Protein AF-T1C297-F1 (afdb_monomer)

Secondary structure (DSSP, 8-state):
----HHHHHHHHHHHHHHHHHHHHHHGGGG---S-EEEEEEE--TTS-EEEEEEETTT--EEEEEEESSS-HHHHHHHHHHHHHHH---SEEE--S-HHHHHHTT-

Structure (mmCIF, N/CA/C/O backbone):
data_AF-T1C297-F1
#
_entry.id   AF-T1C297-F1
#
loop_
_atom_site.group_PDB
_atom_site.id
_atom_site.type_symbol
_atom_site.label_atom_id
_atom_site.label_alt_id
_atom_site.label_comp_id
_atom_site.label_asym_id
_atom_site.label_entity_id
_atom_site.label_seq_id
_atom_site.pdbx_PDB_ins_code
_atom_site.Cartn_x
_atom_site.Cartn_y
_atom_site.Cartn_z
_atom_site.occupancy
_atom_site.B_iso_or_equiv
_atom_site.auth_seq_id
_atom_site.auth_comp_id
_atom_site.auth_asym_id
_atom_site.auth_atom_id
_atom_site.pdbx_PDB_model_num
ATOM 1 N N . ILE A 1 1 ? -33.488 -10.404 14.036 1.00 77.75 1 ILE A N 1
ATOM 2 C CA . ILE A 1 1 ? -32.260 -10.655 14.831 1.00 77.75 1 ILE A CA 1
ATOM 3 C C . ILE A 1 1 ? -31.894 -9.340 15.504 1.00 77.75 1 ILE A C 1
ATOM 5 O O . ILE A 1 1 ? -31.797 -8.350 14.793 1.00 77.75 1 ILE A O 1
ATOM 9 N N . SER A 1 2 ? -31.773 -9.304 16.834 1.00 90.38 2 SER A N 1
ATOM 10 C CA . SER A 1 2 ? -31.253 -8.130 17.550 1.00 90.38 2 SER A CA 1
ATOM 11 C C . SER A 1 2 ? -29.755 -8.329 17.763 1.00 90.38 2 SER A C 1
ATOM 13 O O . SER A 1 2 ? -29.350 -9.350 18.316 1.00 90.38 2 SER A O 1
ATOM 15 N N . ILE A 1 3 ? -28.936 -7.402 17.273 1.00 94.25 3 ILE A N 1
ATOM 16 C CA . ILE A 1 3 ? -27.478 -7.429 17.402 1.00 94.25 3 ILE A CA 1
ATOM 17 C C . ILE A 1 3 ? -27.027 -6.074 17.945 1.00 94.25 3 ILE A C 1
ATOM 19 O O . ILE A 1 3 ? -27.506 -5.034 17.496 1.00 94.25 3 ILE A O 1
ATOM 23 N N . SER A 1 4 ? -26.141 -6.072 18.943 1.00 96.62 4 SER A N 1
ATOM 24 C CA . SER A 1 4 ? -25.607 -4.823 19.485 1.00 96.62 4 SER A CA 1
ATOM 25 C C . SER A 1 4 ? -24.627 -4.186 18.502 1.00 96.62 4 SER A C 1
ATOM 27 O O . SER A 1 4 ? -23.928 -4.883 17.764 1.00 96.62 4 SER A O 1
ATOM 29 N N . THR A 1 5 ? -24.516 -2.860 18.539 1.00 97.25 5 THR A N 1
ATOM 30 C CA . THR A 1 5 ? -23.506 -2.113 17.773 1.00 97.25 5 THR A CA 1
ATOM 31 C C . THR A 1 5 ? -22.095 -2.627 18.059 1.00 97.25 5 THR A C 1
ATOM 33 O O . THR A 1 5 ? -21.335 -2.869 17.130 1.00 97.25 5 THR A O 1
ATOM 36 N N . GLY A 1 6 ? -21.779 -2.930 19.324 1.00 97.19 6 GLY A N 1
ATOM 37 C CA . GLY A 1 6 ? -20.495 -3.526 19.699 1.00 97.19 6 GLY A CA 1
ATOM 38 C C . GLY A 1 6 ? -20.239 -4.890 19.046 1.00 97.19 6 GLY A C 1
ATOM 39 O O . GLY A 1 6 ? -19.116 -5.174 18.627 1.00 97.19 6 GLY A O 1
ATOM 40 N N . LYS A 1 7 ? -21.274 -5.730 18.891 1.00 96.69 7 LYS A N 1
ATOM 41 C CA . LYS A 1 7 ? -21.128 -7.013 18.191 1.00 96.69 7 LYS A CA 1
ATOM 42 C C . LYS A 1 7 ? -20.935 -6.819 16.686 1.00 96.69 7 LYS A C 1
ATOM 44 O O . LYS A 1 7 ? -20.137 -7.552 16.108 1.00 96.69 7 LYS A O 1
ATOM 49 N N . ILE A 1 8 ? -21.595 -5.831 16.076 1.00 96.88 8 ILE A N 1
ATOM 50 C CA . ILE A 1 8 ? -21.344 -5.446 14.678 1.00 96.88 8 ILE A CA 1
ATOM 51 C C . ILE A 1 8 ? -19.878 -5.022 14.516 1.00 96.88 8 ILE A C 1
ATOM 53 O O . ILE A 1 8 ? -19.171 -5.624 13.715 1.00 96.88 8 ILE A O 1
ATOM 57 N N . SER A 1 9 ? -19.385 -4.081 15.329 1.00 97.31 9 SER A N 1
ATOM 58 C CA . SER A 1 9 ? -17.996 -3.600 15.258 1.00 97.31 9 SER A CA 1
ATOM 59 C C . SER A 1 9 ? -16.972 -4.725 15.423 1.00 97.31 9 SER A C 1
ATOM 61 O O . SER A 1 9 ? -15.992 -4.789 14.683 1.00 97.31 9 SER A O 1
ATOM 63 N N . SER A 1 10 ? -17.209 -5.644 16.366 1.00 97.56 10 SER A N 1
ATOM 64 C CA . SER A 1 10 ? -16.339 -6.804 16.579 1.00 97.56 10 SER A CA 1
ATOM 65 C C . SER A 1 10 ? -16.275 -7.713 15.350 1.00 97.56 10 SER A C 1
ATOM 67 O O . SER A 1 10 ? -15.181 -8.124 14.970 1.00 97.56 10 SER A O 1
ATOM 69 N N . LEU A 1 11 ? -17.417 -8.006 14.721 1.00 96.94 11 LEU A N 1
ATOM 70 C CA . LEU A 1 11 ? -17.470 -8.850 13.526 1.00 96.94 11 LEU A CA 1
ATOM 71 C C . LEU A 1 11 ? -16.851 -8.154 12.309 1.00 96.94 11 LEU A C 1
ATOM 73 O O . LEU A 1 11 ? -16.124 -8.794 11.554 1.00 96.94 11 LEU A O 1
ATOM 77 N N . SER A 1 12 ? -17.077 -6.848 12.141 1.00 97.06 12 SER A N 1
ATOM 78 C CA . SER A 1 12 ? -16.441 -6.055 11.084 1.00 97.06 12 SER A CA 1
ATOM 79 C C . SER A 1 12 ? -14.918 -6.072 11.213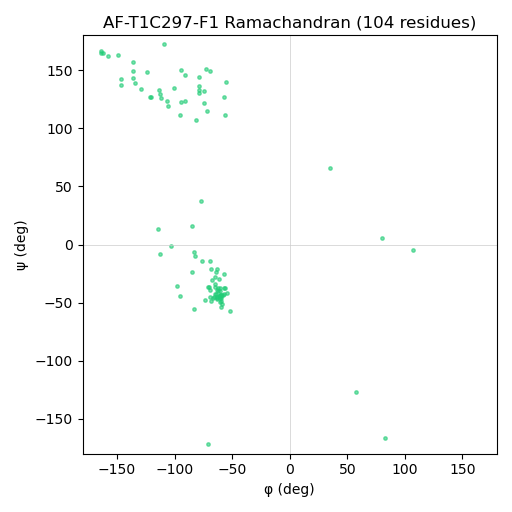 1.00 97.06 12 SER A C 1
ATOM 81 O O . SER A 1 12 ? -14.226 -6.327 10.231 1.00 97.06 12 SER A O 1
ATOM 83 N N . LYS A 1 13 ? -14.385 -5.876 12.427 1.00 96.44 13 LYS A N 1
ATOM 84 C CA . LYS A 1 13 ? -12.937 -5.934 12.674 1.00 96.44 13 LYS A CA 1
ATOM 85 C C . LYS A 1 13 ? -12.371 -7.327 12.410 1.00 96.44 13 LYS A C 1
ATOM 87 O O . LYS A 1 13 ? -11.321 -7.451 11.790 1.00 96.44 13 LYS A O 1
ATOM 92 N N . GLU A 1 14 ? -13.067 -8.373 12.852 1.00 97.56 14 GLU A N 1
ATOM 93 C CA . GLU A 1 14 ? -12.652 -9.752 12.593 1.00 97.56 14 GLU A CA 1
ATOM 94 C C . GLU A 1 14 ? -12.604 -10.060 11.090 1.00 97.56 14 GLU A C 1
ATOM 96 O O . GLU A 1 14 ? -11.627 -10.640 10.616 1.00 97.56 14 GLU A O 1
ATOM 101 N N . PHE A 1 15 ? -13.622 -9.641 10.335 1.00 97.62 15 PHE A N 1
ATOM 102 C CA . PHE A 1 15 ? -13.643 -9.788 8.883 1.00 97.62 15 PHE A CA 1
ATOM 103 C C . PHE A 1 15 ? -12.457 -9.074 8.228 1.00 97.62 15 PHE A C 1
ATOM 105 O O . PHE A 1 15 ? -11.729 -9.709 7.471 1.00 97.62 15 PHE A O 1
ATOM 112 N N . LEU A 1 16 ? -12.229 -7.796 8.553 1.00 94.94 16 LEU A N 1
ATOM 113 C CA . LEU A 1 16 ? -11.142 -7.005 7.968 1.00 94.94 16 LEU A CA 1
ATOM 114 C C . LEU A 1 16 ? -9.770 -7.624 8.248 1.00 94.94 16 LEU A C 1
ATOM 116 O O . LEU A 1 16 ? -8.965 -7.752 7.333 1.00 94.94 16 LEU A O 1
ATOM 120 N N . LEU A 1 17 ? -9.524 -8.078 9.481 1.00 95.25 17 LEU A N 1
ATOM 121 C CA . LEU A 1 17 ? -8.267 -8.740 9.839 1.00 95.25 17 LEU A CA 1
ATOM 122 C C . LEU A 1 17 ? -8.073 -10.045 9.062 1.00 95.25 17 LEU A C 1
ATOM 124 O O . LEU A 1 17 ? -6.999 -10.286 8.517 1.00 95.25 17 LEU A O 1
ATOM 128 N N . ARG A 1 18 ? -9.111 -10.885 8.978 1.00 97.44 18 ARG A N 1
ATOM 129 C CA . ARG A 1 18 ? -9.045 -12.144 8.220 1.00 97.44 18 ARG A CA 1
ATOM 130 C C . ARG A 1 18 ? -8.824 -11.886 6.732 1.00 97.44 18 ARG A C 1
ATOM 132 O O . ARG A 1 18 ? -7.980 -12.548 6.134 1.00 97.44 18 ARG A O 1
ATOM 139 N N . PHE A 1 19 ? -9.554 -10.930 6.160 1.00 95.44 19 PHE A N 1
ATOM 140 C CA . PHE A 1 19 ? -9.414 -10.526 4.766 1.00 95.44 19 PHE A CA 1
ATOM 141 C C . PHE A 1 19 ? -8.000 -10.018 4.484 1.00 95.44 19 PHE A C 1
ATOM 143 O O . PHE A 1 19 ? -7.356 -10.528 3.575 1.00 95.44 19 PHE A O 1
ATOM 150 N N . TYR A 1 20 ? -7.473 -9.117 5.318 1.00 94.50 20 TYR A N 1
ATOM 151 C CA . TYR A 1 20 ? -6.115 -8.594 5.181 1.00 94.50 20 TYR A CA 1
ATOM 152 C C . TYR A 1 20 ? -5.050 -9.693 5.277 1.00 94.50 20 TYR A C 1
ATOM 154 O O . TYR A 1 20 ? -4.146 -9.751 4.450 1.00 94.50 20 TYR A O 1
ATOM 162 N N . CYS A 1 21 ? -5.170 -10.627 6.228 1.00 95.62 21 CYS A N 1
ATOM 163 C CA . CYS A 1 21 ? -4.234 -11.749 6.328 1.00 95.62 21 CYS A CA 1
ATOM 164 C C . CYS A 1 21 ? -4.252 -12.654 5.089 1.00 95.62 21 CYS A C 1
ATOM 166 O O . CYS A 1 21 ? -3.200 -13.140 4.675 1.00 95.62 21 CYS A O 1
ATOM 168 N N . ILE A 1 22 ? -5.435 -12.915 4.523 1.00 96.38 22 ILE A N 1
ATOM 169 C CA . ILE A 1 22 ? -5.574 -13.712 3.298 1.00 96.38 22 ILE A CA 1
ATOM 170 C C . ILE A 1 22 ? -4.988 -12.940 2.116 1.00 96.38 22 ILE A C 1
ATOM 172 O O . ILE A 1 22 ? -4.153 -13.493 1.409 1.00 96.38 22 ILE A O 1
ATOM 176 N N . HIS A 1 23 ? -5.360 -11.667 1.956 1.00 94.81 23 HIS A N 1
ATOM 177 C CA . HIS A 1 23 ? -4.833 -10.772 0.926 1.00 94.81 23 HIS A CA 1
ATOM 178 C C . HIS A 1 23 ? -3.306 -10.761 0.945 1.00 94.81 23 HIS A C 1
ATOM 180 O O . HIS A 1 23 ? -2.685 -11.185 -0.021 1.00 94.81 23 HIS A O 1
ATOM 186 N N . ARG A 1 24 ? -2.695 -10.427 2.091 1.00 93.44 24 ARG A N 1
ATOM 187 C CA . ARG A 1 24 ? -1.234 -10.382 2.274 1.00 93.44 24 ARG A CA 1
ATOM 188 C C . ARG A 1 24 ? -0.546 -11.711 1.957 1.00 93.44 24 ARG A C 1
ATOM 190 O O . ARG A 1 24 ? 0.541 -11.717 1.389 1.00 93.44 24 ARG A O 1
ATOM 197 N N . ARG A 1 25 ? -1.162 -12.848 2.302 1.00 95.38 25 ARG A N 1
ATOM 198 C CA . ARG A 1 25 ? -0.610 -14.182 2.002 1.00 95.38 25 ARG A CA 1
ATOM 199 C C . ARG A 1 25 ? -0.600 -14.491 0.504 1.00 95.38 25 ARG A C 1
ATOM 201 O O . ARG A 1 25 ? 0.273 -15.229 0.060 1.00 95.38 25 ARG A O 1
ATOM 208 N N . HIS A 1 26 ? -1.556 -13.939 -0.232 1.00 94.75 26 HIS A N 1
ATOM 209 C CA . HIS A 1 26 ? -1.810 -14.245 -1.634 1.00 94.75 26 HIS A CA 1
ATOM 210 C C . HIS A 1 26 ? -1.542 -13.056 -2.567 1.00 94.75 26 HIS A C 1
ATOM 212 O O . HIS A 1 26 ? -1.915 -13.107 -3.730 1.00 94.75 26 HIS A O 1
ATOM 218 N N . MET A 1 27 ? -0.865 -11.995 -2.108 1.00 93.12 27 MET A N 1
ATOM 219 C CA . MET A 1 27 ? -0.578 -10.818 -2.948 1.00 93.12 27 MET A CA 1
ATOM 220 C C . MET A 1 27 ? 0.163 -11.180 -4.236 1.00 93.12 27 MET A C 1
ATOM 222 O O . MET A 1 27 ? -0.129 -10.625 -5.289 1.00 93.12 27 MET A O 1
ATOM 226 N N . LYS A 1 28 ? 1.080 -12.153 -4.166 1.00 90.31 28 LYS A N 1
ATOM 227 C CA . LYS A 1 28 ? 1.827 -12.658 -5.330 1.00 90.31 28 LYS A CA 1
ATOM 228 C C . LYS A 1 28 ? 0.932 -13.312 -6.384 1.00 90.31 28 LYS A C 1
ATOM 230 O O . LYS A 1 28 ? 1.332 -13.399 -7.537 1.00 90.31 28 LYS A O 1
ATOM 235 N N . ASP A 1 29 ? -0.2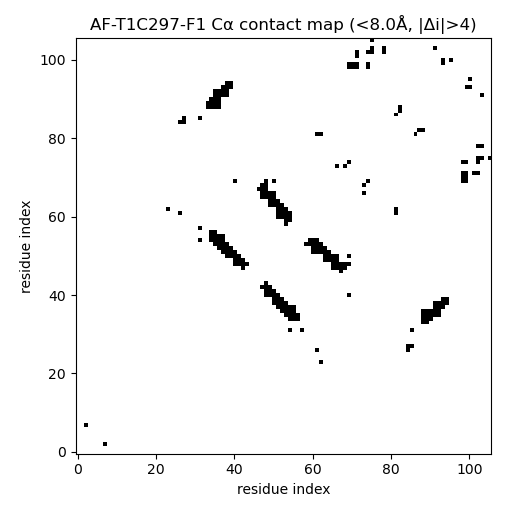69 -13.737 -6.002 1.00 93.81 29 ASP A N 1
ATOM 236 C CA . ASP A 1 29 ? -1.217 -14.405 -6.891 1.00 93.81 29 ASP A CA 1
ATOM 237 C C . ASP A 1 29 ? -2.038 -13.400 -7.726 1.00 93.81 29 ASP A C 1
ATOM 239 O O . ASP A 1 29 ? -2.792 -13.819 -8.599 1.00 93.81 29 ASP A O 1
ATOM 243 N N . LEU A 1 30 ? -1.908 -12.084 -7.482 1.00 89.88 30 LEU A N 1
ATOM 244 C CA . LEU A 1 30 ? -2.596 -11.042 -8.260 1.00 89.88 30 LEU A CA 1
ATOM 245 C C . LEU A 1 30 ? -2.075 -10.906 -9.705 1.00 89.88 30 LEU A C 1
ATOM 247 O O . LEU A 1 30 ? -2.757 -10.265 -10.497 1.00 89.88 30 LEU A O 1
ATOM 251 N N . ASP A 1 31 ? -0.909 -11.489 -10.025 1.00 85.62 31 ASP A N 1
ATOM 252 C CA . ASP A 1 31 ? -0.274 -11.554 -11.359 1.00 85.62 31 ASP A CA 1
ATOM 253 C C . ASP A 1 31 ? -0.498 -10.299 -12.226 1.00 85.62 31 ASP A C 1
ATOM 255 O O . ASP A 1 31 ? -1.202 -10.315 -13.237 1.00 85.62 31 ASP A O 1
ATOM 259 N N . LEU A 1 32 ? 0.070 -9.174 -11.782 1.00 87.62 32 LEU A N 1
ATOM 260 C CA . LEU A 1 32 ? -0.175 -7.860 -12.386 1.00 87.62 32 LEU A CA 1
ATOM 261 C C . LEU A 1 32 ? 0.674 -7.588 -13.641 1.00 87.62 32 LEU A C 1
ATOM 263 O O . LEU A 1 32 ? 0.413 -6.614 -14.339 1.00 87.62 32 LEU A O 1
ATOM 267 N N . GLY A 1 33 ? 1.669 -8.429 -13.954 1.00 88.12 33 GLY A N 1
ATOM 268 C CA . GLY A 1 33 ? 2.616 -8.172 -15.043 1.00 88.12 33 GLY A CA 1
ATOM 269 C C . GLY A 1 33 ? 3.352 -6.837 -14.865 1.00 88.12 33 GLY A C 1
ATOM 270 O O . GLY A 1 33 ? 3.948 -6.584 -13.821 1.00 88.12 33 GLY A O 1
ATOM 271 N N . GLU A 1 34 ? 3.313 -5.981 -15.887 1.00 93.06 34 GLU A N 1
ATOM 272 C CA . GLU A 1 34 ? 3.732 -4.580 -15.765 1.00 93.06 34 GLU A CA 1
ATOM 273 C C . GLU A 1 34 ? 2.628 -3.756 -15.099 1.00 93.06 34 GLU A C 1
ATOM 275 O O . GLU A 1 34 ? 1.463 -3.864 -15.476 1.00 93.06 34 GLU A O 1
ATOM 280 N N . TYR A 1 35 ? 2.991 -2.879 -14.161 1.00 95.94 35 TYR A N 1
ATOM 281 C CA . TYR A 1 35 ? 2.019 -2.065 -13.432 1.00 95.94 35 TYR A CA 1
ATOM 282 C C . TYR A 1 35 ? 2.456 -0.603 -13.286 1.00 95.94 35 TYR A C 1
ATOM 284 O O . TYR A 1 35 ? 3.645 -0.263 -13.348 1.00 95.94 35 TYR A O 1
ATOM 292 N N . ILE A 1 36 ? 1.466 0.271 -13.078 1.00 97.44 36 ILE A N 1
ATOM 293 C CA . ILE A 1 36 ? 1.673 1.685 -12.736 1.00 97.44 36 ILE A CA 1
ATOM 294 C C . ILE A 1 36 ? 1.352 1.849 -11.256 1.00 97.44 36 ILE A C 1
ATOM 296 O O . ILE A 1 36 ? 0.223 1.615 -10.840 1.00 97.44 36 ILE A O 1
ATOM 300 N N . LEU A 1 37 ? 2.319 2.272 -10.449 1.00 97.56 37 LEU A N 1
ATOM 301 C CA . LEU A 1 37 ? 2.130 2.402 -9.010 1.00 97.56 37 LEU A CA 1
ATOM 302 C C . LEU A 1 37 ? 1.416 3.715 -8.675 1.00 97.56 37 LEU A C 1
ATOM 304 O O . LEU A 1 37 ? 2.005 4.789 -8.753 1.00 97.56 37 LEU A O 1
ATOM 308 N N . HIS A 1 38 ? 0.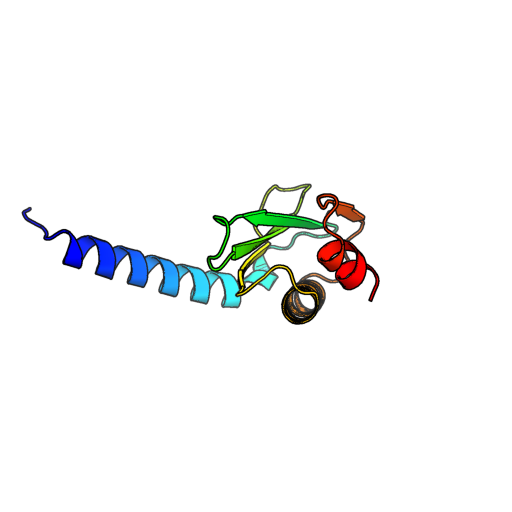148 3.640 -8.289 1.00 97.62 38 HIS A N 1
ATOM 309 C CA . HIS A 1 38 ? -0.592 4.766 -7.726 1.00 97.62 38 HIS A CA 1
ATOM 310 C C . HIS A 1 38 ? -0.450 4.761 -6.205 1.00 97.62 38 HIS A C 1
ATOM 312 O O . HIS A 1 38 ? -0.803 3.772 -5.561 1.00 97.62 38 HIS A O 1
ATOM 318 N N . LEU A 1 39 ? 0.038 5.871 -5.650 1.00 96.69 39 LEU A N 1
ATOM 319 C CA . LEU A 1 39 ? 0.178 6.092 -4.213 1.00 96.69 39 LEU A CA 1
ATOM 320 C C . LEU A 1 39 ? -0.769 7.197 -3.761 1.00 96.69 39 LEU A C 1
ATOM 322 O O . LEU A 1 39 ? -0.815 8.262 -4.380 1.00 96.69 39 LEU A O 1
ATOM 326 N N . ASP A 1 40 ? -1.490 6.938 -2.678 1.00 92.38 40 ASP A N 1
ATOM 327 C CA . ASP A 1 40 ? -2.395 7.903 -2.060 1.00 92.38 40 ASP A CA 1
ATOM 328 C C . ASP A 1 40 ? -2.413 7.714 -0.542 1.00 92.38 40 ASP A C 1
ATOM 330 O O . ASP A 1 40 ? -2.440 6.581 -0.046 1.00 92.38 40 ASP A O 1
ATOM 334 N N . GLY A 1 41 ? -2.392 8.828 0.182 1.00 90.44 41 GLY A N 1
ATOM 335 C CA . GLY A 1 41 ? -2.595 8.883 1.622 1.00 90.44 41 GLY A CA 1
ATOM 336 C C . GLY A 1 41 ? -3.917 9.579 1.919 1.00 90.44 41 GLY A C 1
ATOM 337 O O . GLY A 1 41 ? -4.171 10.686 1.456 1.00 90.44 41 GLY A O 1
ATOM 338 N N . THR A 1 42 ? -4.785 8.932 2.693 1.00 88.25 42 THR A N 1
ATOM 339 C CA . THR A 1 42 ? -6.039 9.536 3.158 1.00 88.25 42 THR A CA 1
ATOM 340 C C . THR A 1 42 ? -6.072 9.530 4.680 1.00 88.25 42 THR A C 1
ATOM 342 O O . THR A 1 42 ? -5.933 8.482 5.309 1.00 88.25 42 THR A O 1
ATOM 345 N N . GLY A 1 43 ? -6.307 10.693 5.282 1.00 82.88 43 GLY A N 1
ATOM 346 C CA . GLY A 1 43 ? -6.472 10.845 6.725 1.00 82.88 43 GLY A CA 1
ATOM 347 C C . GLY A 1 43 ? -7.113 12.183 7.082 1.00 82.88 43 GLY A C 1
ATOM 348 O O . GLY A 1 43 ? -7.185 13.091 6.251 1.00 82.88 43 GLY A O 1
ATOM 349 N N . GLU A 1 44 ? -7.592 12.300 8.318 1.00 73.94 44 GLU A N 1
ATOM 350 C CA . GLU A 1 44 ? -7.993 13.585 8.894 1.00 73.94 44 GLU A CA 1
ATOM 351 C C . GLU A 1 44 ? -6.794 14.225 9.613 1.00 73.94 44 GLU A C 1
ATOM 353 O O . GLU A 1 44 ? -5.926 13.539 10.152 1.00 73.94 44 GLU A O 1
ATOM 358 N N . SER A 1 45 ? -6.707 15.557 9.585 1.00 61.12 45 SER A N 1
ATOM 359 C CA . SER A 1 45 ? -5.565 16.300 10.128 1.00 61.12 45 SER A CA 1
ATOM 360 C C . SER A 1 45 ? -5.302 15.970 11.603 1.00 61.12 45 SER A C 1
ATOM 362 O O . SER A 1 45 ? -6.050 16.411 12.473 1.00 61.12 45 SER A O 1
ATOM 364 N N . GLY A 1 46 ? -4.187 15.290 11.883 1.00 64.50 46 GLY A N 1
ATOM 365 C CA . GLY A 1 46 ? -3.719 14.982 13.241 1.00 64.50 46 GLY A CA 1
ATOM 366 C C . GLY A 1 46 ? -3.881 13.523 13.675 1.00 64.50 46 GLY A C 1
ATOM 367 O O . GLY A 1 46 ? -3.378 13.182 14.744 1.00 64.50 46 GLY A O 1
ATOM 368 N N . ASP A 1 47 ? -4.509 12.684 12.849 1.00 72.69 47 ASP A N 1
ATOM 369 C CA . ASP A 1 47 ? -4.707 11.257 13.110 1.00 72.69 47 ASP A CA 1
ATOM 370 C C . ASP A 1 47 ? -3.848 10.370 12.191 1.00 72.69 47 ASP A C 1
ATOM 372 O O . ASP A 1 47 ? -3.178 10.846 11.271 1.00 72.69 47 ASP A O 1
ATOM 376 N N . GLU A 1 48 ? -3.851 9.061 12.464 1.00 87.25 48 GLU A N 1
ATOM 377 C CA . GLU A 1 48 ? -3.228 8.059 11.598 1.00 87.25 48 GLU A CA 1
ATOM 378 C C . GLU A 1 48 ? -3.784 8.157 10.167 1.00 87.25 48 GLU A C 1
ATOM 380 O O . GLU A 1 48 ? -4.986 8.326 9.950 1.00 87.25 48 GLU A O 1
ATOM 385 N N . ILE A 1 49 ? -2.909 8.006 9.179 1.00 91.44 49 ILE A N 1
ATOM 386 C CA . ILE A 1 49 ? -3.285 7.987 7.766 1.00 91.44 49 ILE A CA 1
ATOM 387 C C . ILE A 1 49 ? -3.477 6.550 7.295 1.00 91.44 49 ILE A C 1
ATOM 389 O O . ILE A 1 49 ? -2.786 5.638 7.746 1.00 91.44 49 ILE A O 1
ATOM 393 N N . VAL A 1 50 ? -4.360 6.346 6.326 1.00 92.94 50 VAL A N 1
ATOM 394 C CA . VAL A 1 50 ? -4.373 5.131 5.510 1.00 92.94 50 VAL A CA 1
ATOM 395 C C . VAL A 1 50 ? -3.583 5.425 4.245 1.00 92.94 50 VAL A C 1
ATOM 397 O O . VAL A 1 50 ? -4.017 6.219 3.413 1.00 92.94 50 VAL A O 1
ATOM 400 N N . PHE A 1 51 ? -2.426 4.786 4.106 1.00 94.94 51 PHE A N 1
ATOM 401 C CA . PHE A 1 51 ? -1.579 4.879 2.925 1.00 94.94 51 PHE A CA 1
ATOM 402 C C . PHE A 1 51 ? -1.776 3.648 2.042 1.00 94.94 51 PHE A C 1
ATOM 404 O O . PHE A 1 51 ? -1.816 2.520 2.540 1.00 94.94 51 PHE A O 1
ATOM 411 N N . MET A 1 52 ? -1.923 3.853 0.737 1.00 95.88 52 MET A N 1
ATOM 412 C CA . MET A 1 52 ? -2.373 2.819 -0.190 1.00 95.88 52 MET A CA 1
ATOM 413 C C . MET A 1 52 ? -1.523 2.779 -1.462 1.00 95.88 52 MET A C 1
ATOM 415 O O . MET A 1 52 ? -1.174 3.817 -2.022 1.00 95.88 52 MET A O 1
ATOM 419 N N . ALA A 1 53 ? -1.229 1.557 -1.919 1.00 96.88 53 ALA A N 1
ATOM 420 C CA . ALA A 1 53 ? -0.636 1.257 -3.215 1.00 96.88 53 ALA A CA 1
ATOM 421 C C . ALA A 1 53 ? -1.646 0.523 -4.101 1.00 96.88 53 ALA A C 1
ATOM 423 O O . ALA A 1 53 ? -2.236 -0.491 -3.712 1.00 96.88 53 ALA A O 1
ATOM 424 N N . LYS A 1 54 ? -1.823 1.018 -5.320 1.00 96.88 54 LYS A N 1
ATOM 425 C CA . LYS A 1 54 ? -2.760 0.472 -6.300 1.00 96.88 54 LYS A CA 1
ATOM 426 C C . LYS A 1 54 ? -2.116 0.406 -7.666 1.00 96.88 54 LYS A C 1
ATOM 428 O O . LYS A 1 54 ? -1.400 1.321 -8.055 1.00 96.88 54 LYS A O 1
ATOM 433 N N . ASP A 1 55 ? -2.431 -0.644 -8.408 1.00 96.94 55 ASP A N 1
ATOM 434 C CA . ASP A 1 55 ? -2.101 -0.678 -9.821 1.00 96.94 55 ASP A CA 1
ATOM 435 C C . ASP A 1 55 ? -3.055 0.244 -10.594 1.00 96.94 55 ASP A C 1
ATOM 437 O O . ASP A 1 55 ? -4.281 0.099 -10.558 1.00 96.94 55 ASP A O 1
ATOM 441 N N . GLY A 1 56 ? -2.475 1.215 -11.290 1.00 96.44 56 GLY A N 1
ATOM 442 C CA . GLY A 1 56 ? -3.169 2.182 -12.125 1.00 96.44 56 GLY A CA 1
ATOM 443 C C . GLY A 1 56 ? -3.793 1.580 -13.382 1.00 96.44 56 GLY A C 1
ATOM 444 O O . GLY A 1 56 ? -4.723 2.181 -13.919 1.00 96.44 56 GLY A O 1
ATOM 445 N N . LEU A 1 57 ? -3.335 0.408 -13.841 1.00 94.88 57 LEU A N 1
ATOM 446 C CA . LEU A 1 57 ? -3.866 -0.253 -15.037 1.00 94.88 57 LEU A CA 1
ATOM 447 C C . LEU A 1 57 ? -5.132 -1.058 -14.732 1.00 94.88 57 LEU A C 1
ATOM 449 O O . LEU A 1 57 ? -6.176 -0.838 -15.348 1.00 94.88 57 LEU A O 1
ATOM 453 N N . THR A 1 58 ? -5.057 -1.983 -13.776 1.00 94.12 58 THR A N 1
ATOM 454 C CA . THR A 1 58 ? -6.187 -2.849 -13.396 1.00 94.12 58 THR A CA 1
ATOM 455 C C . THR A 1 58 ? -7.125 -2.194 -12.390 1.00 94.12 58 THR A C 1
ATOM 457 O O . THR A 1 58 ? -8.293 -2.567 -12.270 1.00 94.12 58 THR A O 1
ATOM 460 N N . GLY A 1 59 ? -6.624 -1.218 -11.639 1.00 93.88 59 GLY A N 1
ATOM 461 C CA . GLY A 1 59 ? -7.346 -0.590 -10.549 1.00 93.88 59 GLY A CA 1
ATOM 462 C C . GLY A 1 59 ? -7.348 -1.397 -9.241 1.00 93.88 59 GLY A C 1
ATOM 463 O O . GLY A 1 59 ? -8.032 -0.988 -8.296 1.00 93.88 59 GLY A O 1
ATOM 464 N N . ILE A 1 60 ? -6.612 -2.508 -9.169 1.00 93.75 60 ILE A N 1
ATOM 465 C CA . ILE A 1 60 ? -6.522 -3.363 -7.982 1.00 93.75 60 ILE A CA 1
ATOM 466 C C . ILE A 1 60 ? -5.657 -2.690 -6.911 1.00 93.75 60 ILE A C 1
ATOM 468 O O . ILE A 1 60 ? -4.548 -2.233 -7.182 1.00 93.75 60 ILE A O 1
ATOM 472 N N . THR A 1 61 ? -6.148 -2.662 -5.670 1.00 94.50 61 THR A N 1
ATOM 473 C CA . THR A 1 61 ? -5.328 -2.289 -4.510 1.00 94.50 61 THR A CA 1
ATOM 474 C C . THR A 1 61 ? -4.342 -3.413 -4.213 1.00 94.50 61 THR A C 1
ATOM 476 O O . THR A 1 61 ? -4.743 -4.520 -3.853 1.00 94.50 61 THR A O 1
ATOM 479 N N . MET A 1 62 ? -3.057 -3.110 -4.375 1.00 96.19 62 MET A N 1
ATOM 480 C CA . MET A 1 62 ? -1.951 -4.032 -4.132 1.00 96.19 62 MET A CA 1
ATOM 481 C C . MET A 1 62 ? -1.769 -4.226 -2.630 1.00 96.19 62 MET A C 1
ATOM 483 O O . MET A 1 62 ? -1.7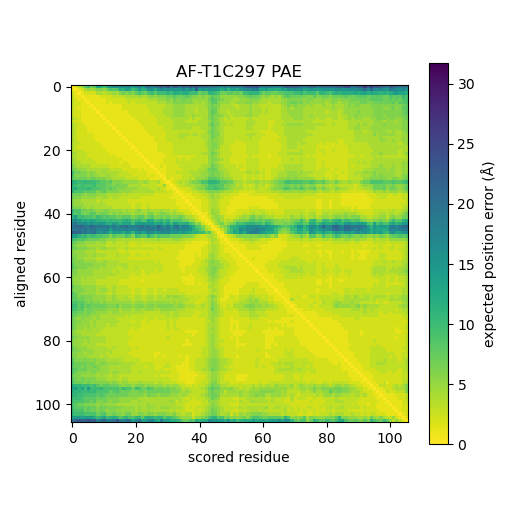21 -5.361 -2.162 1.00 96.19 62 MET A O 1
ATOM 487 N N . ASP A 1 63 ? -1.748 -3.126 -1.873 1.00 95.94 63 ASP A N 1
ATOM 488 C CA . ASP A 1 63 ? -1.781 -3.153 -0.414 1.00 95.94 63 ASP A CA 1
ATOM 489 C C . ASP A 1 63 ? -2.192 -1.799 0.185 1.00 95.94 63 ASP A C 1
ATOM 491 O O . ASP A 1 63 ? -2.174 -0.769 -0.494 1.00 95.94 63 ASP A O 1
ATOM 495 N N . ALA A 1 64 ? -2.548 -1.796 1.469 1.00 94.75 64 ALA A N 1
ATOM 496 C CA . ALA A 1 64 ? -2.779 -0.584 2.243 1.00 94.75 64 ALA A CA 1
ATOM 497 C C . ALA A 1 64 ? -2.364 -0.781 3.704 1.00 94.75 64 ALA A C 1
ATOM 499 O O . ALA A 1 64 ? -2.609 -1.833 4.296 1.00 94.75 64 ALA A O 1
ATOM 500 N N . THR A 1 65 ? -1.790 0.256 4.309 1.00 92.88 65 THR A N 1
ATOM 501 C CA . THR A 1 65 ? -1.389 0.240 5.715 1.00 92.88 65 THR A CA 1
ATOM 502 C C . THR A 1 65 ? -1.776 1.530 6.416 1.00 92.88 65 THR A C 1
ATOM 504 O O . THR A 1 65 ? -1.803 2.606 5.822 1.00 92.88 65 THR A O 1
ATOM 507 N N . ILE A 1 66 ? -2.062 1.412 7.709 1.00 92.19 66 ILE A N 1
ATOM 508 C CA . ILE A 1 66 ? -2.209 2.567 8.588 1.00 92.19 66 ILE A CA 1
ATOM 509 C C . ILE A 1 66 ? -0.799 3.043 8.954 1.00 92.19 66 ILE A C 1
ATOM 511 O O . ILE A 1 66 ? 0.039 2.223 9.337 1.00 92.19 66 ILE A O 1
ATOM 515 N N . MET A 1 67 ? -0.522 4.337 8.807 1.00 92.50 67 MET A N 1
ATOM 516 C CA . MET A 1 67 ? 0.751 4.955 9.185 1.00 92.50 67 MET A CA 1
ATOM 517 C C . MET A 1 67 ? 0.516 6.117 10.159 1.00 92.50 67 MET A C 1
ATOM 519 O O . MET A 1 67 ? -0.495 6.808 10.052 1.00 92.50 67 MET A O 1
ATOM 523 N N . PRO A 1 68 ? 1.452 6.395 11.084 1.00 90.75 68 PRO A N 1
ATOM 524 C CA . PRO A 1 68 ? 1.348 7.561 11.963 1.00 90.75 68 PRO A CA 1
ATOM 525 C C . PRO A 1 68 ? 1.433 8.898 11.215 1.00 90.75 68 PRO A C 1
ATOM 527 O O . PRO A 1 68 ? 0.925 9.907 11.693 1.00 90.75 68 PRO A O 1
ATOM 530 N N . SER A 1 69 ? 2.125 8.925 10.074 1.00 88.50 69 SER A N 1
ATOM 531 C CA . SER A 1 69 ? 2.295 10.106 9.228 1.00 88.50 69 SER A CA 1
ATOM 532 C C . SER A 1 69 ? 2.787 9.715 7.833 1.00 88.50 69 SER A C 1
ATOM 534 O O . SER A 1 69 ? 3.292 8.609 7.633 1.00 88.50 69 SER A O 1
ATOM 536 N N . GLU A 1 70 ? 2.721 10.649 6.881 1.00 86.56 70 GLU A N 1
ATOM 537 C CA . GLU A 1 70 ? 3.331 10.514 5.548 1.00 86.56 70 GLU A CA 1
ATOM 538 C C . GLU A 1 70 ? 4.849 10.747 5.588 1.00 86.56 70 GLU A C 1
ATOM 540 O O . GLU A 1 70 ? 5.405 11.382 4.708 1.00 86.56 70 GLU A O 1
ATOM 545 N N . SER A 1 71 ? 5.550 10.305 6.630 1.00 89.75 71 SER A N 1
ATOM 546 C CA . SER A 1 71 ? 7.010 10.427 6.702 1.00 89.75 71 SER A CA 1
ATOM 547 C C . SER A 1 71 ? 7.685 9.345 5.856 1.00 89.75 71 SER A C 1
ATOM 549 O O . SER A 1 71 ? 7.241 8.192 5.825 1.00 89.75 71 SER A O 1
ATOM 551 N N . SER A 1 72 ? 8.811 9.683 5.221 1.00 90.75 72 SER A N 1
ATOM 552 C CA . SER A 1 72 ? 9.607 8.745 4.417 1.00 90.75 72 SER A CA 1
ATOM 553 C C . SER A 1 72 ? 10.050 7.514 5.222 1.00 90.75 72 SER A C 1
ATOM 555 O O . SER A 1 72 ? 10.242 6.439 4.659 1.00 90.75 72 SER A O 1
ATOM 557 N N . GLU A 1 73 ? 10.159 7.636 6.551 1.00 93.25 73 GLU A N 1
ATOM 558 C CA . GLU A 1 73 ? 10.484 6.521 7.454 1.00 93.25 73 GLU A CA 1
ATOM 559 C C . GLU A 1 73 ? 9.441 5.388 7.432 1.00 93.25 73 GLU A C 1
ATOM 561 O O . GLU A 1 73 ? 9.802 4.231 7.637 1.00 93.25 73 GLU A O 1
ATOM 566 N N . TYR A 1 74 ? 8.170 5.709 7.156 1.00 93.50 74 TYR A N 1
ATOM 567 C CA . TYR A 1 74 ? 7.072 4.742 7.062 1.00 93.50 74 TYR A CA 1
ATOM 568 C C . TYR A 1 74 ? 6.780 4.353 5.611 1.00 93.50 74 TYR A C 1
ATOM 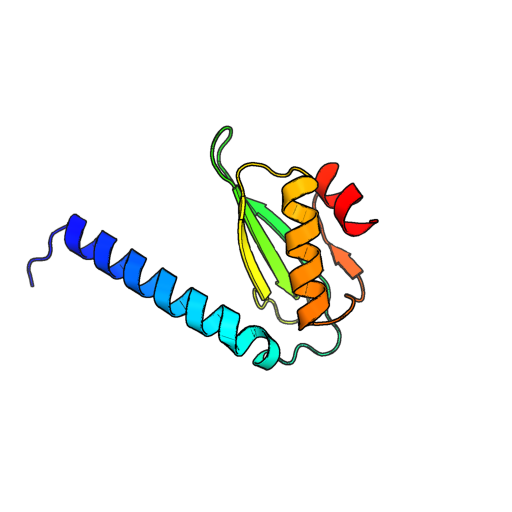570 O O . TYR A 1 74 ? 6.489 3.189 5.331 1.00 93.50 74 TYR A O 1
ATOM 578 N N . ILE A 1 75 ? 6.904 5.304 4.678 1.00 94.19 75 ILE A 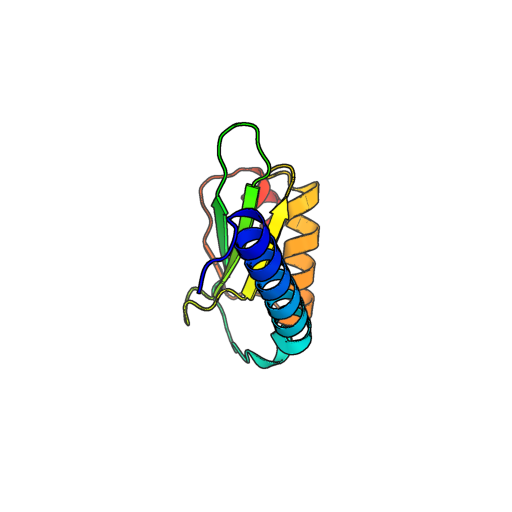N 1
ATOM 579 C CA . ILE A 1 75 ? 6.625 5.069 3.256 1.00 94.19 75 ILE A CA 1
ATOM 580 C C . ILE A 1 75 ? 7.682 4.148 2.636 1.00 94.19 75 ILE A C 1
ATOM 582 O O . ILE A 1 75 ? 7.330 3.197 1.941 1.00 94.19 75 ILE A O 1
ATOM 586 N N . THR A 1 76 ? 8.972 4.373 2.897 1.00 95.12 76 THR A N 1
ATOM 587 C CA . THR A 1 76 ? 10.046 3.606 2.244 1.00 95.12 76 THR A CA 1
ATOM 588 C C . THR A 1 76 ? 9.981 2.097 2.540 1.00 95.12 76 THR A C 1
ATOM 590 O O . THR A 1 76 ? 10.060 1.316 1.590 1.00 95.12 76 THR A O 1
ATOM 593 N N . PRO A 1 77 ? 9.791 1.632 3.794 1.00 95.50 77 PRO A N 1
ATOM 594 C CA . PRO A 1 77 ? 9.606 0.206 4.067 1.00 95.50 77 PRO A CA 1
ATOM 595 C C . PRO A 1 77 ? 8.384 -0.392 3.363 1.00 95.50 77 PRO A C 1
ATOM 597 O O . PRO A 1 77 ? 8.470 -1.496 2.835 1.00 95.50 77 PRO A O 1
ATOM 600 N N . PHE A 1 78 ? 7.272 0.345 3.312 1.00 95.81 78 PHE A N 1
ATOM 601 C CA . PHE A 1 78 ? 6.060 -0.095 2.624 1.00 95.81 78 PHE A CA 1
ATOM 602 C C . PHE A 1 78 ? 6.293 -0.277 1.116 1.00 95.81 78 PHE A C 1
ATOM 604 O O . PHE A 1 78 ? 5.962 -1.324 0.564 1.00 95.81 78 PHE A O 1
ATOM 611 N N . LEU A 1 79 ? 6.931 0.696 0.456 1.00 95.94 79 LEU A N 1
ATOM 612 C CA . LEU A 1 79 ? 7.269 0.595 -0.969 1.00 95.94 79 LEU A CA 1
ATOM 613 C C . LEU A 1 79 ? 8.230 -0.558 -1.254 1.00 95.94 79 LEU A C 1
ATOM 615 O O . LEU A 1 79 ? 8.077 -1.256 -2.255 1.00 95.94 79 LEU A O 1
ATOM 619 N N . LYS A 1 80 ? 9.187 -0.800 -0.354 1.00 95.38 80 LYS A N 1
ATOM 620 C CA . LYS A 1 80 ? 10.096 -1.937 -0.474 1.00 95.38 80 LYS A CA 1
ATOM 621 C C . LYS A 1 80 ? 9.343 -3.267 -0.474 1.00 95.38 80 LYS A C 1
ATOM 623 O O . LYS A 1 80 ? 9.638 -4.117 -1.304 1.00 95.38 80 LYS A O 1
ATOM 628 N N . GLU A 1 81 ? 8.359 -3.443 0.407 1.00 95.25 81 GLU A N 1
ATOM 629 C CA . GLU A 1 81 ? 7.553 -4.668 0.420 1.00 95.25 81 GLU A CA 1
ATOM 630 C C . GLU A 1 81 ? 6.750 -4.857 -0.872 1.00 95.25 81 GLU A C 1
ATOM 632 O O . GLU A 1 81 ? 6.656 -5.979 -1.367 1.00 95.25 81 GLU A O 1
ATOM 637 N N . ILE A 1 82 ? 6.200 -3.777 -1.438 1.00 95.38 82 ILE A N 1
ATOM 638 C CA . ILE A 1 82 ? 5.522 -3.828 -2.740 1.00 95.38 82 ILE A CA 1
ATOM 639 C C . ILE A 1 82 ? 6.502 -4.288 -3.824 1.00 95.38 82 ILE A C 1
ATOM 641 O O . ILE A 1 82 ? 6.205 -5.244 -4.541 1.00 95.38 82 ILE A O 1
ATOM 645 N N . ASN A 1 83 ? 7.688 -3.684 -3.898 1.00 94.00 83 ASN A N 1
ATOM 646 C CA . ASN A 1 83 ? 8.691 -4.046 -4.901 1.00 94.00 83 ASN A CA 1
ATOM 647 C C . ASN A 1 83 ? 9.212 -5.486 -4.713 1.00 94.00 83 ASN A C 1
ATOM 649 O O . ASN A 1 83 ? 9.395 -6.210 -5.688 1.00 94.00 83 ASN A O 1
ATOM 653 N N . ASP A 1 84 ? 9.374 -5.956 -3.471 1.00 94.44 84 ASP A N 1
ATOM 654 C CA . ASP A 1 84 ? 9.777 -7.338 -3.161 1.00 94.44 84 ASP A CA 1
ATOM 655 C C . ASP A 1 84 ? 8.728 -8.382 -3.615 1.00 94.44 84 ASP A C 1
ATOM 657 O O . ASP A 1 84 ? 9.044 -9.564 -3.813 1.00 94.44 84 ASP A O 1
ATOM 661 N N . VAL A 1 85 ? 7.461 -7.976 -3.750 1.00 94.56 85 VAL A N 1
ATOM 662 C CA . VAL A 1 85 ? 6.342 -8.840 -4.154 1.00 94.56 85 VAL A CA 1
ATOM 663 C C . VAL A 1 85 ? 6.077 -8.763 -5.657 1.00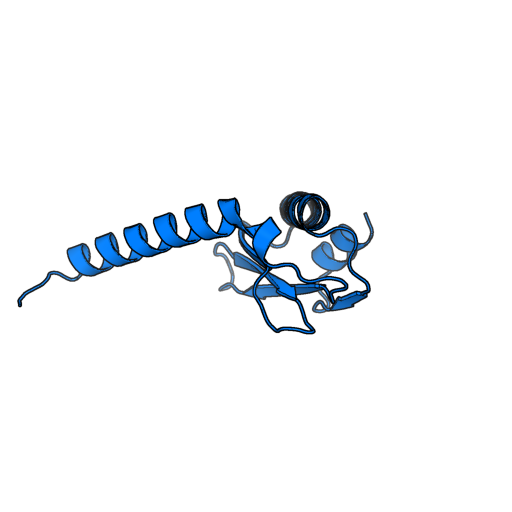 94.56 85 VAL A C 1
ATOM 665 O O . VAL A 1 85 ? 5.872 -9.812 -6.270 1.00 94.56 85 VAL A O 1
ATOM 668 N N . PHE A 1 86 ? 6.082 -7.560 -6.233 1.00 94.44 86 PHE A N 1
ATOM 669 C CA . PHE A 1 86 ? 5.608 -7.289 -7.596 1.00 94.44 86 PHE A CA 1
ATOM 670 C C . PHE A 1 86 ? 6.711 -6.874 -8.583 1.00 94.44 86 PHE A C 1
ATOM 672 O O . PHE A 1 86 ? 6.453 -6.825 -9.782 1.00 94.44 86 PHE A O 1
ATOM 679 N N . GLY A 1 87 ? 7.938 -6.633 -8.114 1.00 94.06 87 GLY A N 1
ATOM 680 C CA . GLY A 1 87 ? 9.030 -6.094 -8.928 1.00 94.06 87 GLY A CA 1
ATOM 681 C C . GLY A 1 87 ? 8.972 -4.572 -9.058 1.00 94.06 87 GLY A C 1
ATOM 682 O O . GLY A 1 87 ? 8.262 -3.907 -8.314 1.00 94.06 87 GLY A O 1
ATOM 683 N N . ASP A 1 88 ? 9.740 -4.012 -9.991 1.00 94.56 88 ASP A N 1
ATOM 684 C CA . ASP A 1 88 ? 9.769 -2.565 -10.213 1.00 94.56 88 ASP A CA 1
ATOM 685 C C . ASP A 1 88 ? 8.555 -2.102 -11.032 1.00 94.56 88 ASP A C 1
ATOM 687 O O . ASP A 1 88 ? 8.235 -2.663 -12.082 1.00 94.56 88 ASP A O 1
ATOM 691 N N . SER A 1 89 ? 7.901 -1.030 -10.583 1.00 95.44 89 SER A N 1
ATOM 692 C CA . SER A 1 89 ? 6.822 -0.387 -11.340 1.00 95.44 89 SER A CA 1
ATOM 693 C C . SER A 1 89 ? 7.347 0.315 -12.597 1.00 95.44 89 SER A C 1
ATOM 695 O O . SER A 1 89 ? 8.429 0.903 -12.572 1.00 95.44 89 SER A O 1
ATOM 697 N N . VAL A 1 90 ? 6.536 0.387 -13.656 1.00 96.75 90 VAL A N 1
ATOM 698 C CA . VAL A 1 90 ? 6.889 1.123 -14.889 1.00 96.75 90 VAL A CA 1
ATOM 699 C C . VAL A 1 90 ? 6.891 2.636 -14.660 1.00 96.75 90 VAL A C 1
ATOM 701 O O . VAL A 1 90 ? 7.690 3.376 -15.234 1.00 96.75 90 VAL A O 1
ATOM 704 N N . SER A 1 91 ? 5.962 3.116 -13.837 1.00 96.25 91 SER A N 1
ATOM 705 C CA . SER A 1 91 ? 5.873 4.519 -13.439 1.00 96.25 91 SER A CA 1
ATOM 706 C C . SER A 1 91 ? 5.112 4.661 -12.128 1.00 96.25 91 SER A C 1
ATOM 708 O O . SER A 1 91 ? 4.380 3.755 -11.727 1.00 96.25 91 SER A O 1
ATOM 710 N N . VAL A 1 92 ? 5.281 5.815 -11.480 1.00 97.12 92 VAL A N 1
ATOM 711 C CA . VAL A 1 92 ? 4.639 6.135 -10.204 1.00 97.12 92 VAL A CA 1
ATOM 712 C C . VAL A 1 92 ? 3.773 7.382 -10.355 1.00 97.12 92 VAL A C 1
ATOM 714 O O . VAL A 1 92 ? 4.252 8.432 -10.789 1.00 97.12 92 VAL A O 1
ATOM 717 N N . MET A 1 93 ? 2.508 7.275 -9.958 1.00 96.31 93 MET A N 1
ATOM 718 C CA . MET A 1 93 ? 1.561 8.380 -9.842 1.00 96.31 93 MET A CA 1
ATOM 719 C C . MET A 1 93 ? 1.347 8.680 -8.360 1.00 96.31 93 MET A C 1
ATOM 721 O O . MET A 1 93 ? 0.960 7.805 -7.590 1.00 96.31 93 MET A O 1
ATOM 725 N N . ARG A 1 94 ? 1.604 9.922 -7.959 1.00 94.00 94 ARG A N 1
AT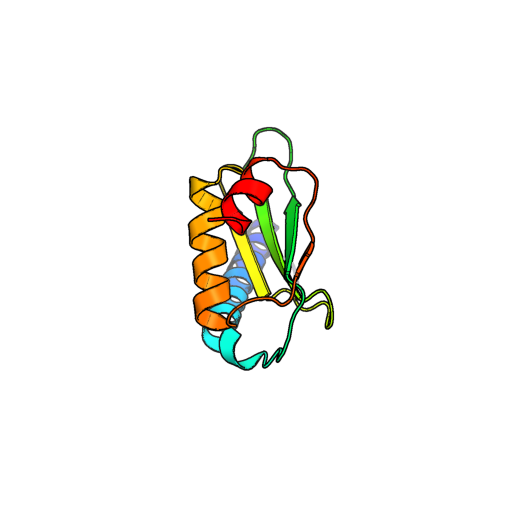OM 726 C CA . ARG A 1 94 ? 1.464 10.394 -6.579 1.00 94.00 94 ARG A CA 1
ATOM 727 C C . ARG A 1 94 ? 1.077 11.869 -6.567 1.00 94.00 94 ARG A C 1
ATOM 729 O O . ARG A 1 94 ? 1.249 12.558 -7.576 1.00 94.00 94 ARG A O 1
ATOM 736 N N . ASP A 1 95 ? 0.575 12.351 -5.440 1.00 89.69 95 ASP A N 1
ATOM 737 C CA . ASP A 1 95 ? 0.314 13.775 -5.227 1.00 89.69 95 ASP A CA 1
ATOM 738 C C . ASP A 1 95 ? 1.626 14.581 -5.076 1.00 89.69 95 ASP A C 1
ATOM 740 O O . ASP A 1 95 ? 2.717 14.068 -5.300 1.00 89.69 95 ASP A O 1
ATOM 744 N N . MET A 1 96 ? 1.589 15.865 -4.716 1.00 89.75 96 MET A N 1
ATOM 745 C CA . MET A 1 96 ? 2.822 16.661 -4.581 1.00 89.75 96 MET A CA 1
ATOM 746 C C . MET A 1 96 ? 3.526 16.541 -3.216 1.00 89.75 96 MET A C 1
ATOM 748 O O . MET A 1 96 ? 4.421 17.343 -2.936 1.00 89.75 96 MET A O 1
ATOM 752 N N . GLY A 1 97 ? 3.187 15.534 -2.404 1.00 87.06 97 GLY A N 1
ATOM 753 C CA . GLY A 1 97 ? 3.808 15.251 -1.113 1.00 87.06 97 GLY A CA 1
ATOM 754 C C . GLY A 1 97 ? 5.322 15.029 -1.212 1.00 87.06 97 GLY A C 1
ATOM 755 O O . GLY A 1 97 ? 5.814 14.215 -2.000 1.00 87.06 97 GLY A O 1
ATOM 756 N N . ILE A 1 98 ? 6.086 15.775 -0.405 1.00 88.00 98 ILE A N 1
ATOM 757 C CA . ILE A 1 98 ? 7.560 15.760 -0.441 1.00 88.00 98 ILE A CA 1
ATOM 758 C C . ILE A 1 98 ? 8.103 14.396 -0.016 1.00 88.00 98 ILE A C 1
ATOM 760 O O . ILE A 1 98 ? 8.970 13.850 -0.690 1.00 88.00 98 ILE A O 1
ATOM 764 N N . ALA A 1 99 ? 7.567 13.829 1.059 1.00 86.75 99 ALA A N 1
ATOM 765 C CA . ALA A 1 99 ? 8.038 12.556 1.583 1.00 86.75 99 ALA A CA 1
ATOM 766 C C . ALA A 1 99 ? 7.788 11.393 0.612 1.00 86.75 99 ALA A C 1
ATOM 768 O O . ALA A 1 99 ? 8.696 10.610 0.350 1.00 86.75 99 ALA A O 1
ATOM 769 N N . ILE A 1 100 ? 6.610 11.336 -0.028 1.00 88.44 100 ILE A N 1
ATOM 770 C CA . ILE A 1 100 ? 6.330 10.334 -1.070 1.00 88.44 100 ILE A CA 1
ATOM 771 C C . ILE A 1 100 ? 7.336 10.477 -2.217 1.00 88.44 100 ILE A C 1
ATOM 773 O O . ILE A 1 100 ? 7.898 9.482 -2.669 1.00 88.44 100 ILE A O 1
ATOM 777 N N . LYS A 1 101 ? 7.614 11.710 -2.666 1.00 91.25 101 LYS A N 1
ATOM 778 C CA . LYS A 1 101 ? 8.616 11.976 -3.709 1.00 91.25 101 LYS A CA 1
ATOM 779 C C . LYS A 1 101 ? 10.010 11.465 -3.319 1.00 91.25 101 LYS A C 1
ATOM 781 O O . LYS A 1 101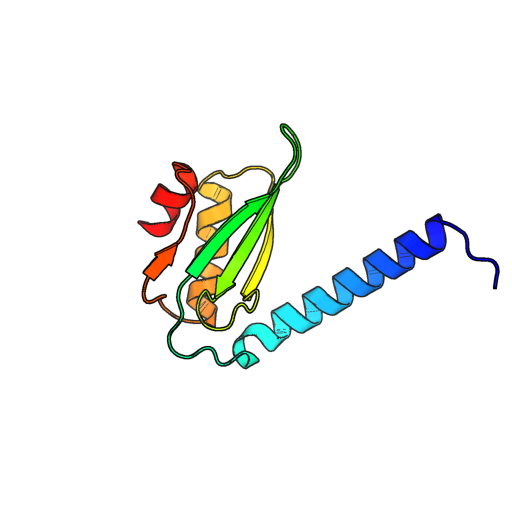 ? 10.708 10.917 -4.172 1.00 91.25 101 LYS A O 1
ATOM 786 N N . GLU A 1 102 ? 10.432 11.681 -2.079 1.00 90.88 102 GLU A N 1
ATOM 787 C CA . GLU A 1 102 ? 11.733 11.216 -1.593 1.00 90.88 102 GLU A CA 1
ATOM 788 C C . GLU A 1 102 ? 11.791 9.689 -1.528 1.00 90.88 102 GLU A C 1
ATOM 790 O O . GLU A 1 102 ? 12.735 9.102 -2.049 1.00 90.88 102 GLU A O 1
ATOM 795 N N . SER A 1 103 ? 10.757 9.043 -0.986 1.00 90.88 103 SER A N 1
ATOM 796 C CA . SER A 1 103 ? 10.700 7.585 -0.850 1.00 90.88 103 SER A CA 1
ATOM 797 C C . SER A 1 103 ? 10.674 6.834 -2.179 1.00 90.88 103 SER A C 1
ATOM 799 O O . SER A 1 103 ? 11.256 5.761 -2.262 1.00 90.88 103 SER A O 1
ATOM 801 N N . VAL A 1 104 ? 10.042 7.375 -3.226 1.00 89.75 104 VAL A N 1
ATOM 802 C CA . VAL A 1 104 ? 10.030 6.728 -4.557 1.00 89.75 104 VAL A CA 1
ATOM 803 C C . VAL A 1 104 ? 11.351 6.887 -5.316 1.00 89.75 104 VAL A C 1
ATOM 805 O O . VAL A 1 104 ? 11.547 6.233 -6.334 1.00 89.75 104 VAL A O 1
ATOM 808 N N . SER A 1 105 ? 12.229 7.787 -4.865 1.00 83.19 105 SER A N 1
ATOM 809 C CA . SER A 1 105 ? 13.523 8.071 -5.506 1.00 83.19 105 SER A CA 1
ATOM 810 C C . SER A 1 105 ? 14.710 7.430 -4.774 1.00 83.19 105 SER A C 1
ATOM 812 O O . SER A 1 105 ? 15.850 7.645 -5.189 1.00 83.19 105 SER A O 1
ATOM 814 N N . ALA A 1 106 ? 14.445 6.739 -3.662 1.00 72.81 106 ALA A N 1
ATOM 815 C CA . ALA A 1 106 ? 15.429 6.160 -2.748 1.00 72.81 106 ALA A CA 1
ATOM 816 C C . ALA A 1 106 ? 15.791 4.721 -3.134 1.00 72.81 106 ALA A C 1
ATOM 818 O O . ALA A 1 106 ? 16.988 4.380 -2.997 1.00 72.81 106 ALA A O 1
#

Sequence (106 aa):
ISISTGKISSLSKEFLLRFYCIHRRHMKDLDLGEYILHLDGTGESGDEIVFMAKDGLTGITMDATIMPSESSEYITPFLKEINDVFGDSVSVMRDMGIAIKESVSA

Nearest PDB structures (foldseek):
  5m1f-assembly1_A  TM=5.461E-01  e=7.891E-03  Thermus phage G20c
  5m1q-assembly1_A  TM=5.133E-01  e=5.895E-02  Thermus phage G20c
  8wwc-assembly1_C  TM=3.964E-01  e=2.297E-02  synthetic construct
  2nrr-assembly1_A  TM=4.997E-01  e=1.253E-01  Thermotoga maritima
  3c6h-assembly1_A  TM=5.112E-01  e=3.021E-01  Escherichia phage RB49

Organism: NCBI:txid410659

pLDDT: mean 92.26, std 6.44, range [61.12, 97.62]

Radius of gyration: 15.77 Å; Cα contacts (8 Å, |Δi|>4): 132; chains: 1; bounding box: 48×31×36 Å

Mean predicted aligned error: 4.12 Å

Solvent-accessible surface area (backbone atoms only — not comparable to full-atom values): 6270 Å² total; per-residue (Å²): 137,92,76,54,69,68,57,52,54,53,51,52,52,50,50,52,53,52,51,49,56,52,47,69,75,44,50,71,72,64,72,67,77,81,38,31,39,31,45,52,75,51,65,59,97,92,51,61,23,44,36,37,38,25,31,64,78,83,64,48,73,70,48,71,45,80,34,81,54,81,44,39,85,57,48,36,62,54,52,48,54,50,35,77,61,66,45,84,60,80,44,77,48,63,73,92,53,65,33,60,58,52,37,80,73,109

Foldseek 3Di:
DDDDPVRVVVVVVVVVVVVQVVLVVCLLVVCPPAFEWEWDWDDDPQAWIWIWTAGPPVRHTSDIDTGRDLALVVVLVVVVVSCVRPNDHPYYDYDPDPSNVVSNVD